Protein AF-G7LPQ1-F1 (afdb_monomer_lite)

Secondary structure (DSSP, 8-state):
----SPPPHHHHHHHHHHHHHHHHH---HHHHHHHHHHHHHHHHHHHHHHHH--

pLDDT: mean 85.66, std 15.46, range [44.06, 96.62]

Radius of gyration: 12.74 Å; chains: 1; bounding box: 28×28×32 Å

Sequence (54 aa):
MFDNTPMELEEIIDQCRALIYAVVELDEPKVKEILIFVLWERLELLFRSFHVQG

Foldseek 3Di:
DPPPPLQDLVNLVVLLVVLVVCLVPDDPVVVNVVSVVVSVVSVVSNVVVVVVVD

Structure (mmCIF, N/CA/C/O backbone):
data_AF-G7LPQ1-F1
#
_entry.id   AF-G7LPQ1-F1
#
loop_
_atom_site.group_PDB
_atom_site.id
_atom_site.type_symbol
_atom_site.label_atom_id
_atom_site.label_alt_id
_atom_site.label_comp_id
_atom_site.label_asym_id
_atom_site.label_entity_id
_atom_site.label_seq_id
_atom_site.pdbx_PDB_ins_code
_atom_site.Cartn_x
_atom_site.Cartn_y
_atom_site.Cartn_z
_atom_site.occupancy
_atom_site.B_iso_or_equiv
_atom_site.auth_seq_id
_atom_site.auth_comp_id
_atom_site.auth_asym_id
_atom_site.auth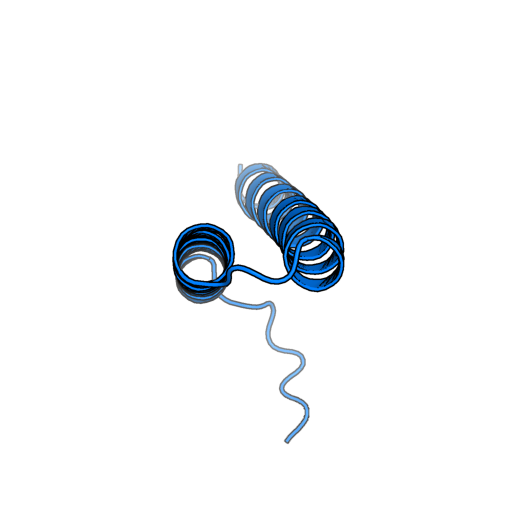_atom_id
_atom_site.pdbx_PDB_model_num
ATOM 1 N N . MET A 1 1 ? 1.761 -19.877 -4.912 1.00 50.38 1 MET A N 1
ATOM 2 C CA . MET A 1 1 ? 2.650 -19.680 -6.069 1.00 50.38 1 MET A CA 1
ATOM 3 C C . MET A 1 1 ? 3.415 -18.405 -5.769 1.00 50.38 1 MET A C 1
ATOM 5 O O . MET A 1 1 ? 2.786 -17.365 -5.669 1.00 50.38 1 MET A O 1
ATOM 9 N N . PHE A 1 2 ? 4.691 -18.513 -5.391 1.00 44.06 2 PHE A N 1
ATOM 10 C CA . PHE A 1 2 ? 5.553 -17.343 -5.196 1.00 44.06 2 PHE A CA 1
ATOM 11 C C . PHE A 1 2 ? 6.113 -17.019 -6.577 1.00 44.06 2 PHE A C 1
ATOM 13 O O . PHE A 1 2 ? 7.164 -17.532 -6.961 1.00 44.06 2 PHE A O 1
ATOM 20 N N . ASP A 1 3 ? 5.335 -16.283 -7.363 1.00 44.94 3 ASP A N 1
ATOM 21 C CA . ASP A 1 3 ? 5.835 -15.728 -8.610 1.00 44.94 3 ASP A CA 1
ATOM 22 C C . ASP A 1 3 ? 6.884 -14.683 -8.245 1.00 44.94 3 ASP A C 1
ATOM 24 O O . ASP A 1 3 ? 6.575 -13.597 -7.768 1.00 44.94 3 ASP A O 1
ATOM 28 N N . ASN A 1 4 ? 8.152 -15.049 -8.433 1.00 53.69 4 ASN A N 1
ATOM 29 C CA . ASN A 1 4 ? 9.291 -14.134 -8.354 1.00 53.69 4 ASN A CA 1
ATOM 30 C C . ASN A 1 4 ? 9.383 -13.247 -9.610 1.00 53.69 4 ASN A C 1
ATOM 32 O O . ASN A 1 4 ? 10.461 -12.753 -9.941 1.00 53.69 4 ASN A O 1
ATOM 36 N N . THR A 1 5 ? 8.280 -13.085 -10.343 1.00 60.84 5 THR A N 1
ATOM 37 C CA . THR A 1 5 ? 8.190 -12.118 -11.428 1.00 60.84 5 THR A CA 1
ATOM 38 C C . THR A 1 5 ? 8.313 -10.734 -10.798 1.00 60.84 5 THR A C 1
ATOM 40 O O . THR A 1 5 ? 7.622 -10.460 -9.811 1.00 60.84 5 THR A O 1
ATOM 43 N N . PRO A 1 6 ? 9.220 -9.874 -11.289 1.00 66.38 6 PRO A N 1
ATOM 44 C CA . PRO A 1 6 ? 9.243 -8.481 -10.879 1.00 66.38 6 PRO A CA 1
ATOM 45 C C . PRO A 1 6 ? 7.829 -7.926 -11.031 1.00 66.38 6 PRO A C 1
ATOM 47 O O . PRO A 1 6 ? 7.236 -8.068 -12.094 1.00 66.38 6 PRO A O 1
ATOM 50 N N . MET A 1 7 ? 7.281 -7.379 -9.949 1.00 69.69 7 MET A N 1
ATOM 51 C CA . MET A 1 7 ? 5.937 -6.810 -9.945 1.00 69.69 7 MET A CA 1
ATOM 52 C C . MET A 1 7 ? 5.822 -5.798 -11.085 1.00 69.69 7 MET A C 1
ATOM 54 O O . MET A 1 7 ? 6.666 -4.900 -11.192 1.00 69.69 7 MET A O 1
ATOM 58 N N . GLU A 1 8 ? 4.818 -5.969 -11.941 1.00 83.31 8 GLU A N 1
ATOM 59 C CA . GLU A 1 8 ? 4.655 -5.122 -13.117 1.00 83.31 8 GLU A CA 1
ATOM 60 C C . GLU A 1 8 ? 4.368 -3.685 -12.671 1.00 83.31 8 GLU A C 1
ATOM 62 O O . GLU A 1 8 ? 3.760 -3.432 -11.626 1.00 83.31 8 GLU A O 1
ATOM 67 N N . LEU A 1 9 ? 4.804 -2.708 -13.467 1.00 84.69 9 LEU A N 1
ATOM 68 C CA . LEU A 1 9 ? 4.660 -1.290 -13.123 1.00 84.69 9 LEU A CA 1
ATOM 69 C C . LEU A 1 9 ? 3.197 -0.915 -12.834 1.00 84.69 9 LEU A C 1
ATOM 71 O O . LEU A 1 9 ? 2.905 -0.148 -11.916 1.00 84.69 9 LEU A O 1
ATOM 75 N N . GLU A 1 10 ? 2.284 -1.501 -13.603 1.00 87.69 10 GLU A N 1
ATOM 76 C CA . GLU A 1 10 ? 0.839 -1.340 -13.469 1.00 87.69 10 GLU A CA 1
ATOM 77 C C . GLU A 1 10 ? 0.322 -1.867 -12.123 1.00 87.69 10 GLU A C 1
ATOM 79 O O . GLU A 1 10 ? -0.501 -1.206 -11.491 1.00 87.69 10 GLU A O 1
ATOM 84 N N . GLU A 1 11 ? 0.857 -2.987 -11.630 1.00 90.12 11 GLU A N 1
ATOM 85 C CA . GLU A 1 11 ? 0.495 -3.559 -10.327 1.00 90.12 11 GLU A CA 1
ATOM 86 C C . GLU A 1 11 ? 0.972 -2.674 -9.171 1.00 90.12 11 GLU A C 1
ATOM 88 O O . GLU A 1 11 ? 0.257 -2.495 -8.184 1.00 90.12 11 GLU A O 1
ATOM 93 N N . ILE A 1 12 ? 2.163 -2.076 -9.291 1.00 90.38 12 ILE A N 1
ATOM 94 C CA . ILE A 1 12 ? 2.682 -1.142 -8.282 1.00 90.38 12 ILE A CA 1
ATOM 95 C C . ILE A 1 12 ? 1.808 0.121 -8.240 1.00 90.38 12 ILE A C 1
ATOM 97 O O . ILE A 1 12 ? 1.460 0.603 -7.160 1.00 90.38 12 ILE A O 1
ATOM 101 N N . ILE A 1 13 ? 1.412 0.646 -9.404 1.00 91.75 13 ILE A N 1
ATOM 102 C CA . ILE A 1 13 ? 0.512 1.805 -9.503 1.00 91.75 13 ILE A CA 1
ATOM 103 C C . ILE A 1 13 ? -0.857 1.486 -8.893 1.00 91.75 13 ILE A C 1
ATOM 105 O O . ILE A 1 13 ? -1.401 2.314 -8.156 1.00 91.75 13 ILE A O 1
ATOM 109 N N . ASP A 1 14 ? -1.412 0.307 -9.176 1.00 94.38 14 ASP A N 1
ATOM 110 C CA . ASP A 1 14 ? -2.701 -0.119 -8.630 1.00 94.38 14 ASP A CA 1
ATOM 111 C C . ASP A 1 14 ? -2.657 -0.240 -7.099 1.00 94.38 14 ASP A C 1
ATOM 113 O O . ASP A 1 14 ? -3.507 0.315 -6.398 1.00 94.38 14 ASP A O 1
ATOM 117 N N . GLN A 1 15 ? -1.589 -0.829 -6.554 1.00 94.06 15 GLN A N 1
ATOM 118 C CA . GLN A 1 15 ? -1.369 -0.898 -5.106 1.00 94.06 15 GLN A CA 1
ATOM 119 C C . GLN A 1 15 ? -1.262 0.487 -4.463 1.00 94.06 15 GLN A C 1
ATOM 121 O O . GLN A 1 15 ? -1.871 0.723 -3.419 1.00 94.06 15 GLN A O 1
ATOM 126 N N . CYS A 1 16 ? -0.534 1.423 -5.081 1.00 95.56 16 CYS A N 1
ATOM 127 C CA . CYS A 1 16 ? -0.464 2.803 -4.602 1.00 95.56 16 CYS A CA 1
ATOM 128 C C . CYS A 1 16 ? -1.854 3.451 -4.544 1.00 95.56 16 CYS A C 1
ATOM 130 O O . CYS A 1 16 ? -2.190 4.096 -3.551 1.00 95.56 16 CYS A O 1
ATOM 132 N N . ARG A 1 17 ? -2.692 3.254 -5.570 1.00 95.38 17 ARG A N 1
ATOM 133 C CA . ARG A 1 17 ? -4.070 3.774 -5.582 1.00 95.38 17 ARG A CA 1
ATOM 134 C C . ARG A 1 17 ? -4.901 3.165 -4.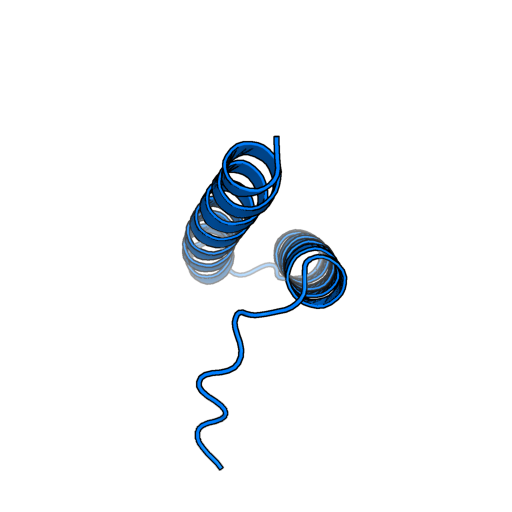460 1.00 95.38 17 ARG A C 1
ATOM 136 O O . ARG A 1 17 ? -5.524 3.912 -3.711 1.00 95.38 17 ARG A O 1
ATOM 143 N N . ALA A 1 18 ? -4.873 1.843 -4.307 1.00 96.44 18 ALA A N 1
ATOM 144 C CA . ALA A 1 18 ? -5.608 1.146 -3.255 1.00 96.44 18 ALA A CA 1
ATOM 145 C C . ALA A 1 18 ? -5.206 1.631 -1.850 1.00 96.44 18 ALA A C 1
ATOM 147 O O . ALA A 1 18 ? -6.068 1.873 -1.007 1.00 96.44 18 ALA A O 1
ATOM 148 N N . LEU A 1 19 ? -3.907 1.840 -1.615 1.00 95.31 19 LEU A N 1
ATOM 149 C CA . LEU A 1 19 ? -3.391 2.362 -0.348 1.00 95.31 19 LEU A CA 1
ATOM 150 C C . LEU A 1 19 ? -3.847 3.801 -0.086 1.00 95.31 19 LEU A C 1
ATOM 152 O O . LEU A 1 19 ? -4.258 4.104 1.031 1.00 95.31 19 LEU A O 1
ATOM 156 N N . ILE A 1 20 ? -3.839 4.672 -1.100 1.00 96.19 20 ILE A N 1
ATOM 157 C CA . ILE A 1 20 ? -4.360 6.043 -0.975 1.00 96.19 20 ILE A CA 1
ATOM 158 C C . ILE A 1 20 ? -5.845 6.021 -0.602 1.00 96.19 20 ILE A C 1
ATOM 160 O O . ILE A 1 20 ? -6.240 6.703 0.342 1.00 96.19 20 ILE A O 1
ATOM 164 N N . TYR A 1 21 ? -6.656 5.212 -1.293 1.00 96.62 21 TYR A N 1
ATOM 165 C CA . TYR A 1 21 ? -8.071 5.052 -0.955 1.00 96.62 21 TYR A CA 1
ATOM 166 C C . TYR A 1 21 ? -8.253 4.573 0.488 1.00 96.62 21 TYR A C 1
ATOM 168 O O . TYR A 1 21 ? -9.023 5.168 1.234 1.00 96.62 21 TYR A O 1
ATOM 176 N N . ALA A 1 22 ? -7.499 3.560 0.921 1.00 95.31 22 ALA A N 1
ATOM 177 C CA . ALA A 1 22 ? -7.579 3.058 2.290 1.00 95.31 22 ALA A CA 1
ATOM 178 C C . ALA A 1 22 ? -7.195 4.124 3.335 1.00 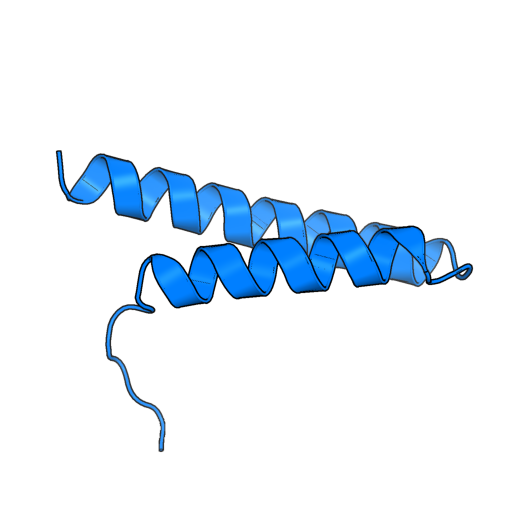95.31 22 ALA A C 1
ATOM 180 O O . ALA A 1 22 ? -7.858 4.245 4.359 1.00 95.31 22 ALA A O 1
ATOM 181 N N . VAL A 1 23 ? -6.166 4.939 3.081 1.00 95.75 23 VAL A N 1
ATOM 182 C CA . VAL A 1 23 ? -5.769 6.038 3.983 1.00 95.75 23 VAL A CA 1
ATOM 183 C C . VAL A 1 23 ? -6.863 7.105 4.104 1.00 95.75 23 VAL A C 1
ATOM 185 O O . VAL A 1 23 ? -7.058 7.659 5.190 1.00 95.75 23 VAL A O 1
ATOM 188 N N . VAL A 1 24 ? -7.561 7.405 3.005 1.00 95.62 24 VAL A N 1
ATOM 189 C CA . VAL A 1 24 ? -8.660 8.381 2.982 1.00 95.62 24 VAL A CA 1
ATOM 190 C C . VAL A 1 24 ? -9.886 7.851 3.726 1.00 95.62 24 VAL A C 1
ATOM 192 O O . VAL A 1 24 ? -10.430 8.573 4.556 1.00 95.62 24 VAL A O 1
ATOM 195 N N . GLU A 1 25 ? -10.281 6.605 3.461 1.00 96.38 25 GLU A N 1
ATOM 196 C CA . GLU A 1 25 ? -11.536 6.016 3.951 1.00 96.38 25 GLU A CA 1
ATOM 197 C C . GLU A 1 25 ? -11.478 5.516 5.397 1.00 96.38 25 GLU A C 1
ATOM 199 O O . GLU A 1 25 ? -12.496 5.469 6.082 1.00 96.38 25 GLU A O 1
ATOM 204 N N . LEU A 1 26 ? -10.310 5.092 5.879 1.00 94.44 26 LEU A N 1
ATOM 205 C CA . LEU A 1 26 ? -10.190 4.637 7.263 1.00 94.44 26 LEU A CA 1
ATOM 206 C C . LEU A 1 26 ? -10.247 5.833 8.214 1.00 94.44 26 LEU A C 1
ATOM 208 O O . LEU A 1 26 ? -9.852 6.928 7.847 1.00 94.44 26 LEU A O 1
ATOM 212 N N . ASP A 1 27 ? -10.680 5.632 9.456 1.00 93.31 27 ASP A N 1
ATOM 213 C CA . ASP A 1 27 ? -10.668 6.681 10.494 1.00 93.31 27 ASP A CA 1
ATOM 214 C C . ASP A 1 27 ? -9.672 6.391 11.622 1.00 93.31 27 ASP A C 1
ATOM 216 O O . ASP A 1 27 ? -9.320 7.283 12.390 1.00 93.31 27 ASP A O 1
ATOM 220 N N . GLU A 1 28 ? -9.163 5.159 11.702 1.00 95.06 28 GLU A N 1
ATOM 221 C CA . GLU A 1 28 ? -8.218 4.755 12.740 1.00 95.06 28 GLU A CA 1
ATOM 222 C C . GLU A 1 28 ? -6.822 5.353 12.464 1.00 95.06 28 GLU A C 1
ATOM 224 O O . GLU A 1 28 ? -6.146 4.925 11.518 1.00 95.06 28 GLU A O 1
ATOM 229 N N . PRO A 1 29 ? -6.342 6.312 13.280 1.00 92.06 29 PRO A N 1
ATOM 230 C CA . PRO A 1 29 ? -5.106 7.047 13.008 1.00 92.06 29 PRO A CA 1
ATOM 231 C C . PRO A 1 29 ? -3.877 6.136 12.948 1.00 92.06 29 PRO A C 1
ATOM 233 O O . PRO A 1 29 ? -3.022 6.314 12.083 1.00 92.06 29 PRO A O 1
ATOM 236 N N . LYS A 1 30 ? -3.817 5.102 13.794 1.00 93.81 30 LYS A N 1
ATOM 237 C CA . LYS A 1 30 ? -2.705 4.138 13.783 1.00 93.81 30 LYS A CA 1
ATOM 238 C C . LYS A 1 30 ? -2.639 3.339 12.487 1.00 93.81 30 LYS A C 1
ATOM 240 O O . LYS A 1 30 ? -1.555 3.037 11.998 1.00 93.81 30 LYS A O 1
ATOM 245 N N . VAL A 1 31 ? -3.794 2.992 11.922 1.00 93.06 31 VAL A N 1
ATOM 246 C CA . VAL A 1 31 ? -3.844 2.261 10.653 1.00 93.06 31 VAL A CA 1
ATOM 247 C C . VAL A 1 31 ? -3.430 3.181 9.508 1.00 93.06 31 VAL A C 1
ATOM 249 O O . VAL A 1 31 ? -2.676 2.747 8.641 1.00 93.06 31 VAL A O 1
ATOM 252 N N . LYS A 1 32 ? -3.822 4.463 9.534 1.00 94.88 32 LYS A N 1
ATOM 253 C CA . LYS A 1 32 ? -3.357 5.447 8.544 1.00 94.88 32 LYS A CA 1
ATOM 254 C C . LYS A 1 32 ? -1.845 5.595 8.540 1.00 94.88 32 LYS A C 1
ATOM 256 O O . LYS A 1 32 ? -1.259 5.567 7.467 1.00 94.88 32 LYS A O 1
ATOM 261 N N . GLU A 1 33 ? -1.214 5.719 9.705 1.00 95.50 33 GLU A N 1
ATOM 262 C CA . GLU A 1 33 ? 0.248 5.837 9.799 1.00 95.50 33 GLU A CA 1
ATOM 263 C C . GLU A 1 33 ? 0.957 4.644 9.147 1.00 95.50 33 GLU A C 1
ATOM 265 O O . GLU A 1 33 ? 1.874 4.824 8.345 1.00 95.50 33 GLU A O 1
ATOM 270 N N . ILE A 1 34 ? 0.479 3.427 9.424 1.00 95.94 34 ILE A N 1
ATOM 271 C CA . ILE A 1 34 ? 1.022 2.203 8.825 1.00 95.94 34 ILE A CA 1
ATOM 272 C C . ILE A 1 34 ? 0.792 2.192 7.310 1.00 95.94 34 ILE A C 1
ATOM 274 O O . ILE A 1 34 ? 1.709 1.897 6.550 1.00 95.94 34 ILE A O 1
ATOM 278 N N . LEU A 1 35 ? -0.409 2.531 6.842 1.00 95.62 35 LEU A N 1
ATOM 279 C CA . LEU A 1 35 ? -0.716 2.534 5.411 1.00 95.62 35 LEU A CA 1
ATOM 280 C C . LEU A 1 35 ? 0.045 3.615 4.643 1.00 95.62 35 LEU A C 1
ATOM 282 O O . LEU A 1 35 ? 0.449 3.371 3.510 1.00 95.62 35 LEU A O 1
ATOM 286 N N . ILE A 1 36 ? 0.287 4.776 5.252 1.00 95.25 36 ILE A N 1
ATOM 287 C CA . ILE A 1 36 ? 1.136 5.832 4.689 1.0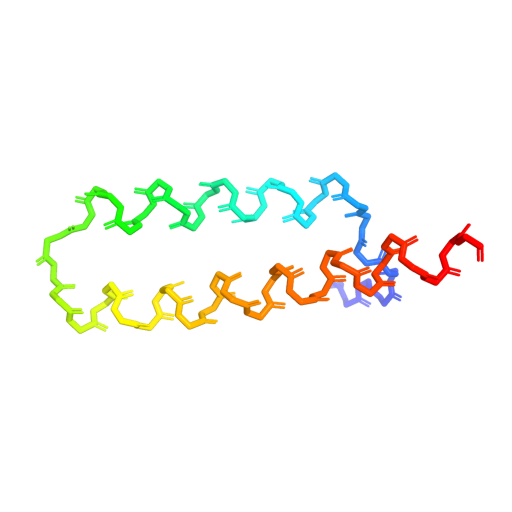0 95.25 36 ILE A CA 1
ATOM 288 C C . ILE A 1 36 ? 2.578 5.337 4.569 1.00 95.25 36 ILE A C 1
ATOM 290 O O . ILE A 1 36 ? 3.214 5.564 3.541 1.00 95.25 36 ILE A O 1
ATOM 294 N N . PHE A 1 37 ? 3.085 4.625 5.578 1.00 96.31 37 PHE A N 1
ATOM 295 C CA . PHE A 1 37 ? 4.408 4.009 5.512 1.00 96.31 37 PHE A CA 1
ATOM 296 C C . PHE A 1 37 ? 4.500 2.983 4.372 1.00 96.31 37 PHE A C 1
ATOM 298 O O . PHE A 1 37 ? 5.414 3.048 3.555 1.00 96.31 37 PHE A O 1
ATOM 305 N N . VAL A 1 38 ? 3.512 2.094 4.247 1.00 95.50 38 VAL A N 1
ATOM 306 C CA . VAL A 1 38 ? 3.481 1.108 3.154 1.00 95.50 38 VAL A CA 1
ATOM 307 C C . VAL A 1 38 ? 3.349 1.798 1.790 1.00 95.50 38 VAL A C 1
ATOM 309 O O . VAL A 1 38 ? 4.007 1.398 0.833 1.00 95.50 38 VAL A O 1
ATOM 312 N N . LEU A 1 39 ? 2.541 2.857 1.680 1.00 96.06 39 LEU A N 1
ATOM 313 C CA . LEU A 1 39 ? 2.415 3.653 0.455 1.00 96.06 39 LEU A CA 1
ATOM 314 C C . LEU A 1 39 ? 3.754 4.271 0.051 1.00 96.06 39 LEU A C 1
ATOM 316 O O . LEU A 1 39 ? 4.110 4.238 -1.125 1.00 96.06 39 LEU A O 1
ATOM 320 N N . TRP A 1 40 ? 4.507 4.794 1.017 1.00 96.31 40 TRP A N 1
ATOM 321 C CA . TRP A 1 40 ? 5.850 5.311 0.779 1.00 96.31 40 TRP A CA 1
ATOM 322 C C . TRP A 1 40 ? 6.775 4.239 0.190 1.00 96.31 40 TRP A C 1
ATOM 324 O O . TRP A 1 40 ? 7.416 4.476 -0.832 1.00 96.31 40 TRP A O 1
ATOM 334 N N . GLU A 1 41 ? 6.798 3.034 0.765 1.00 95.31 41 GLU A N 1
ATOM 335 C CA . GLU A 1 41 ? 7.605 1.925 0.240 1.00 95.31 41 GLU A CA 1
ATOM 336 C C . GLU A 1 41 ? 7.212 1.544 -1.196 1.00 95.31 41 GLU A C 1
ATOM 338 O O . GLU A 1 41 ? 8.081 1.262 -2.026 1.00 95.31 41 GLU A O 1
ATOM 343 N N . ARG A 1 42 ? 5.912 1.569 -1.523 1.00 93.25 42 ARG A N 1
ATOM 344 C CA . ARG A 1 42 ? 5.429 1.291 -2.885 1.00 93.25 42 ARG A CA 1
ATOM 345 C C . ARG A 1 42 ? 5.802 2.392 -3.873 1.00 93.25 42 ARG A C 1
ATOM 347 O O . ARG A 1 42 ? 6.147 2.075 -5.007 1.00 93.25 42 ARG A O 1
ATOM 354 N N . LEU A 1 43 ? 5.796 3.657 -3.456 1.00 93.38 43 LEU A N 1
ATOM 355 C CA . LEU A 1 43 ? 6.259 4.776 -4.282 1.00 93.38 43 LEU A CA 1
ATOM 356 C C . LEU A 1 43 ? 7.768 4.712 -4.541 1.00 93.38 43 LEU A C 1
ATOM 358 O O . LEU A 1 43 ? 8.201 4.944 -5.666 1.00 93.38 43 LEU A O 1
ATOM 362 N N . GLU A 1 44 ? 8.561 4.339 -3.538 1.00 93.56 44 GLU A N 1
ATOM 363 C CA . GLU A 1 44 ? 9.998 4.093 -3.704 1.00 93.56 44 GLU A CA 1
ATOM 364 C C . GLU A 1 44 ? 10.264 2.936 -4.672 1.00 93.56 44 GLU A C 1
ATOM 366 O O . GLU A 1 44 ? 11.123 3.039 -5.551 1.00 93.56 44 GLU A O 1
ATOM 371 N N . LEU A 1 45 ? 9.505 1.842 -4.552 1.00 90.12 45 LEU A N 1
ATOM 372 C CA . LEU A 1 45 ? 9.576 0.729 -5.496 1.00 90.12 45 LEU A CA 1
ATOM 373 C C . LEU A 1 45 ? 9.215 1.191 -6.912 1.00 90.12 45 LEU A C 1
ATOM 375 O O . LEU A 1 45 ? 9.945 0.886 -7.849 1.00 90.12 45 LEU A O 1
ATOM 379 N N . LEU A 1 46 ? 8.142 1.972 -7.058 1.00 90.00 46 LEU A N 1
ATOM 380 C CA . LEU A 1 46 ? 7.712 2.534 -8.334 1.00 90.00 46 LEU A CA 1
ATOM 381 C C . LEU A 1 46 ? 8.817 3.392 -8.960 1.00 90.00 46 LEU A C 1
ATOM 383 O O . LEU A 1 46 ? 9.173 3.190 -10.119 1.00 90.00 46 LEU A O 1
ATOM 387 N N . PHE A 1 47 ? 9.395 4.310 -8.184 1.00 89.38 47 PHE A N 1
ATOM 388 C CA . PHE A 1 47 ? 10.476 5.189 -8.626 1.00 89.38 47 PHE A CA 1
ATOM 389 C C . PHE A 1 47 ? 11.697 4.396 -9.100 1.00 89.38 47 PHE A C 1
ATOM 391 O O . PHE A 1 47 ? 12.241 4.668 -10.171 1.00 89.38 47 PHE A O 1
ATOM 398 N N . ARG A 1 48 ? 12.102 3.370 -8.341 1.00 87.88 48 ARG A N 1
ATOM 399 C CA . ARG A 1 48 ? 13.209 2.486 -8.725 1.00 87.88 48 ARG A CA 1
ATOM 400 C C . ARG A 1 48 ? 12.889 1.699 -9.987 1.00 87.88 48 ARG A C 1
ATOM 402 O O . ARG A 1 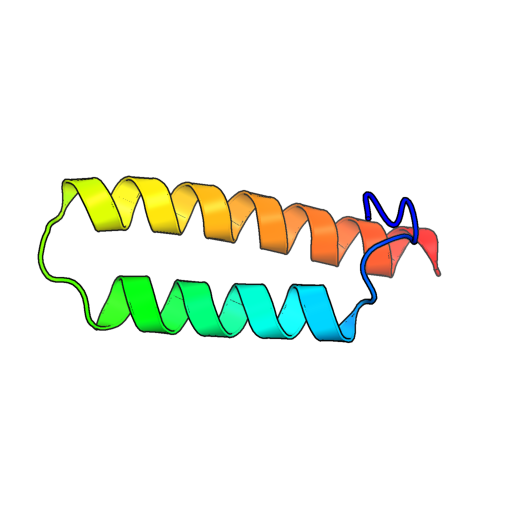48 ? 13.742 1.629 -10.862 1.00 87.88 48 ARG A O 1
A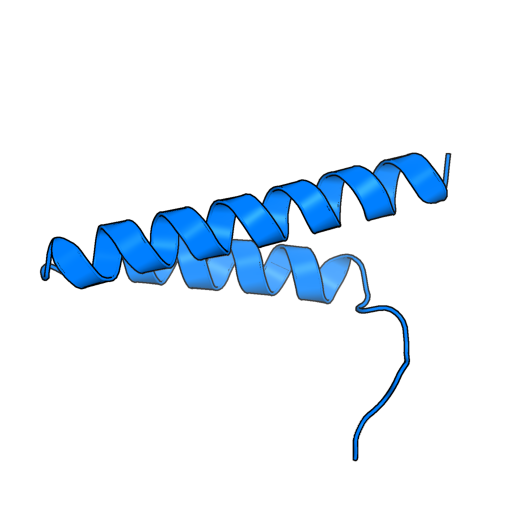TOM 409 N N . SER A 1 49 ? 11.681 1.159 -10.116 1.00 84.94 49 SER A N 1
ATOM 410 C CA . SER A 1 49 ? 11.255 0.437 -11.319 1.00 84.94 49 SER A CA 1
ATOM 411 C C . SER A 1 49 ? 11.280 1.329 -12.563 1.00 84.94 49 SER A C 1
ATOM 413 O O . SER A 1 49 ? 11.752 0.887 -13.606 1.00 84.94 49 SER A O 1
ATOM 415 N N . PHE A 1 50 ? 10.864 2.595 -12.447 1.00 80.00 50 PHE A N 1
ATOM 416 C CA . PHE A 1 50 ? 10.989 3.578 -13.529 1.00 80.00 50 PHE A CA 1
ATOM 417 C C . PHE A 1 50 ? 12.452 3.900 -13.868 1.00 80.00 50 PHE A C 1
ATOM 419 O O . PHE A 1 50 ? 12.799 3.983 -15.042 1.00 80.00 50 PHE A O 1
ATOM 426 N N . HIS A 1 51 ? 13.316 4.077 -12.864 1.00 74.62 51 HIS A N 1
ATOM 427 C CA . HIS A 1 51 ? 14.713 4.475 -13.076 1.00 74.62 51 HIS A CA 1
ATOM 428 C C . HIS A 1 51 ? 15.631 3.307 -13.488 1.00 74.62 51 HIS A C 1
ATOM 430 O O . HIS A 1 51 ? 16.692 3.528 -14.060 1.00 74.62 51 HIS A O 1
ATOM 436 N N . VAL A 1 52 ? 15.254 2.058 -13.208 1.00 63.78 52 VAL A N 1
ATOM 437 C CA . VAL A 1 52 ? 15.981 0.859 -13.666 1.00 63.78 52 VAL A CA 1
ATOM 438 C C . VAL A 1 52 ? 15.707 0.552 -15.146 1.00 63.78 52 VAL A C 1
ATOM 440 O O . VAL A 1 52 ? 16.504 -0.134 -15.777 1.00 63.78 52 VAL A O 1
ATOM 443 N N . GLN A 1 53 ? 14.613 1.068 -15.714 1.00 53.22 53 GLN A N 1
ATOM 444 C CA . GLN A 1 53 ? 14.253 0.885 -17.128 1.00 53.22 53 GLN A CA 1
ATOM 445 C C . GLN A 1 53 ? 14.713 2.037 -18.050 1.00 53.22 53 GLN A C 1
ATOM 447 O O . GLN A 1 53 ? 14.459 1.969 -19.253 1.00 53.22 53 GLN A O 1
ATOM 452 N N . GLY A 1 54 ? 15.354 3.081 -17.506 1.00 47.97 54 GLY A N 1
ATOM 453 C CA . GLY A 1 54 ? 15.836 4.265 -18.237 1.00 47.97 54 GLY A CA 1
ATOM 454 C C . GLY A 1 54 ? 17.313 4.220 -18.606 1.00 47.97 54 GLY A C 1
ATOM 455 O O . GLY A 1 54 ? 18.108 3.681 -17.804 1.00 47.97 54 GLY A O 1
#